Protein AF-A0A1F8MW83-F1 (afdb_monomer_lite)

pLDDT: mean 78.81, std 13.98, range [46.62, 96.38]

Structure (mmCIF, N/CA/C/O backbone):
data_AF-A0A1F8MW83-F1
#
_entry.id   AF-A0A1F8MW83-F1
#
loop_
_atom_site.group_PDB
_atom_site.id
_atom_site.type_symbol
_atom_site.label_atom_id
_atom_site.label_alt_id
_atom_site.label_comp_id
_atom_site.label_asym_id
_atom_site.label_entity_id
_atom_site.label_seq_id
_atom_site.pdbx_PDB_ins_code
_atom_site.Cartn_x
_atom_site.Cartn_y
_atom_site.Cartn_z
_atom_site.occupancy
_atom_site.B_iso_or_equiv
_atom_site.auth_seq_id
_atom_site.auth_comp_id
_atom_site.auth_asym_id
_atom_site.auth_atom_id
_atom_site.pdbx_PDB_model_num
ATOM 1 N N . MET A 1 1 ? -21.014 52.498 21.612 1.00 57.19 1 MET A N 1
ATOM 2 C CA . MET A 1 1 ? -20.080 51.494 22.183 1.00 57.19 1 MET A CA 1
ATOM 3 C C . MET A 1 1 ? -20.524 50.031 21.982 1.00 57.19 1 MET A C 1
ATOM 5 O O . MET A 1 1 ? -19.663 49.170 21.917 1.00 57.19 1 MET A O 1
ATOM 9 N N . SER A 1 2 ? -21.822 49.733 21.807 1.00 59.19 2 SER A N 1
ATOM 10 C CA . SER A 1 2 ? -22.359 48.353 21.725 1.00 59.19 2 SER A CA 1
ATOM 11 C C . SER A 1 2 ? -22.127 47.612 20.387 1.00 59.19 2 SER A C 1
ATOM 13 O O . SER A 1 2 ? -21.958 46.396 20.362 1.00 59.19 2 SER A O 1
ATOM 15 N N . GLN A 1 3 ? -22.020 48.322 19.256 1.00 63.34 3 GLN A N 1
ATOM 16 C CA . GLN A 1 3 ? -21.961 47.655 17.944 1.00 63.34 3 GLN A CA 1
ATOM 17 C C . GLN A 1 3 ? -20.649 46.902 17.660 1.00 63.34 3 GLN A C 1
ATOM 19 O O . GLN A 1 3 ? -20.658 45.931 16.902 1.00 63.34 3 GLN A O 1
ATOM 24 N N . ARG A 1 4 ? -19.535 47.273 18.314 1.00 60.41 4 ARG A N 1
ATOM 25 C CA . ARG A 1 4 ? -18.246 46.567 18.173 1.00 60.41 4 ARG A CA 1
ATOM 26 C C . ARG A 1 4 ? -18.289 45.140 18.726 1.00 60.41 4 ARG A C 1
ATOM 28 O O . ARG A 1 4 ? -17.685 44.256 18.134 1.00 60.41 4 ARG A O 1
ATOM 35 N N . PHE A 1 5 ? -19.043 44.903 19.799 1.00 59.53 5 PHE A N 1
ATOM 36 C CA . PHE A 1 5 ? -19.156 43.574 20.407 1.00 59.53 5 PHE A CA 1
ATOM 37 C C . PHE A 1 5 ? -19.984 42.604 19.560 1.00 59.53 5 PHE A C 1
ATOM 39 O O . PHE A 1 5 ? -19.680 41.415 19.527 1.00 59.53 5 PHE A O 1
ATOM 46 N N . SER A 1 6 ? -20.975 43.108 18.814 1.00 59.84 6 SER A N 1
ATOM 47 C CA . SER A 1 6 ? -21.747 42.273 17.884 1.00 59.84 6 SER A CA 1
ATOM 48 C C . SER A 1 6 ? -20.881 41.757 16.732 1.00 59.84 6 SER A C 1
ATOM 50 O O . SER A 1 6 ? -20.935 40.576 16.409 1.00 59.84 6 SER A O 1
ATOM 52 N N . LYS A 1 7 ? -20.000 42.613 16.191 1.00 60.94 7 LYS A N 1
ATOM 53 C CA . LYS A 1 7 ? -19.127 42.282 15.058 1.00 60.94 7 LYS A CA 1
ATOM 54 C C . LYS A 1 7 ? -18.097 41.201 15.406 1.00 60.94 7 LYS A C 1
ATOM 56 O O . LYS A 1 7 ? -17.872 40.304 14.606 1.00 60.94 7 LYS A O 1
ATOM 61 N N . LEU A 1 8 ? -17.546 41.237 16.625 1.00 60.91 8 LEU A N 1
ATOM 62 C CA . LEU A 1 8 ? -16.595 40.232 17.126 1.00 60.91 8 LEU A CA 1
ATOM 63 C C . LEU A 1 8 ? -17.231 38.842 17.311 1.00 60.91 8 LEU A C 1
ATOM 65 O O . LEU A 1 8 ? -16.561 37.818 17.161 1.00 60.91 8 LEU A O 1
ATOM 69 N N . LYS A 1 9 ? -18.534 38.783 17.614 1.00 60.66 9 LYS A N 1
ATOM 70 C CA . LYS A 1 9 ? -19.250 37.510 17.757 1.00 60.66 9 LYS A CA 1
ATOM 71 C C . LYS A 1 9 ? -19.579 36.870 16.405 1.00 60.66 9 LYS A C 1
ATOM 73 O O . LYS A 1 9 ? -19.542 35.649 16.273 1.00 60.66 9 LYS A O 1
ATOM 78 N N . THR A 1 10 ? -19.847 37.684 15.388 1.00 60.28 10 THR A N 1
ATOM 79 C CA . THR A 1 10 ? -20.070 37.198 14.021 1.00 60.28 10 THR A CA 1
ATOM 80 C C . THR A 1 10 ? -18.775 36.685 13.381 1.00 60.28 10 THR A C 1
ATOM 82 O O . THR A 1 10 ? -18.808 35.656 12.712 1.00 60.28 10 THR A O 1
ATOM 85 N N . ASP A 1 11 ? -17.637 37.333 13.658 1.00 56.84 11 ASP A N 1
ATOM 86 C CA . ASP A 1 11 ? -16.312 36.920 13.157 1.00 56.84 11 ASP A CA 1
ATOM 87 C C . ASP A 1 11 ? -15.845 35.590 13.770 1.00 56.84 11 ASP A C 1
ATOM 89 O O . ASP A 1 11 ? -15.434 34.677 13.060 1.00 56.84 11 ASP A O 1
ATOM 93 N N . SER A 1 12 ? -16.012 35.416 15.085 1.00 57.03 12 SER A N 1
ATOM 94 C CA . SER A 1 12 ? -15.667 34.161 15.782 1.00 57.03 12 SER A CA 1
ATOM 95 C C . SER A 1 12 ? -16.545 32.970 15.372 1.00 57.03 12 SER A C 1
ATOM 97 O O . SER A 1 12 ? -16.096 31.827 15.411 1.00 57.03 12 SER A O 1
ATOM 99 N N . THR A 1 13 ? -17.781 33.216 14.926 1.00 55.53 13 THR A N 1
ATOM 100 C CA . THR A 1 13 ? -18.673 32.157 14.415 1.00 55.53 13 THR A CA 1
ATOM 101 C C . THR A 1 13 ? -18.313 31.757 12.976 1.00 55.53 13 THR A C 1
ATOM 103 O O . THR A 1 13 ? -18.418 30.586 12.619 1.00 55.53 13 THR A O 1
ATOM 106 N N . GLN A 1 14 ? -17.831 32.703 12.161 1.00 55.12 14 GLN A N 1
ATOM 107 C CA . GLN A 1 14 ? -17.293 32.436 10.819 1.00 55.12 14 GLN A CA 1
ATOM 108 C C . GLN A 1 14 ? -15.924 31.735 10.881 1.00 55.12 14 GLN A C 1
ATOM 110 O O . GLN A 1 14 ? -15.691 30.786 10.133 1.00 55.12 14 GLN A O 1
ATOM 115 N N . GLN A 1 15 ? -15.064 32.113 11.833 1.00 54.00 15 GLN A N 1
ATOM 116 C CA . GLN A 1 15 ? -13.773 31.461 12.076 1.00 54.00 15 GLN A CA 1
ATOM 117 C C . GLN A 1 15 ? -13.950 29.997 12.528 1.00 54.00 15 GLN A C 1
ATOM 119 O O . GLN A 1 15 ? -13.319 29.102 11.971 1.00 54.00 15 GLN A O 1
ATOM 124 N N . ASN A 1 16 ? -14.911 29.721 13.418 1.00 52.62 16 ASN A N 1
ATOM 125 C CA . ASN A 1 16 ? -15.260 28.358 13.848 1.00 52.62 16 ASN A CA 1
ATOM 126 C C . ASN A 1 16 ? -15.924 27.526 12.722 1.00 52.62 16 ASN A C 1
ATOM 128 O O . ASN A 1 16 ? -15.796 26.307 12.669 1.00 52.62 16 ASN A O 1
ATOM 132 N N . GLY A 1 17 ? -16.592 28.169 11.758 1.00 48.00 17 GLY A N 1
ATOM 133 C CA . GLY A 1 17 ? -17.125 27.500 10.563 1.00 48.00 17 GLY A CA 1
ATOM 134 C C . GLY A 1 17 ? -16.035 26.989 9.609 1.00 48.00 17 GLY A C 1
ATOM 135 O O . GLY A 1 17 ? -16.177 25.903 9.042 1.00 48.00 17 GLY A O 1
ATOM 136 N N . GLY A 1 18 ? -14.931 27.734 9.475 1.00 48.56 18 GLY A N 1
ATOM 137 C CA . GLY A 1 18 ? -13.743 27.328 8.712 1.00 48.56 18 GLY A CA 1
ATOM 138 C C . GLY A 1 18 ? -12.883 26.298 9.451 1.00 48.56 18 GLY A C 1
ATOM 139 O O . GLY A 1 18 ? -12.480 25.291 8.867 1.00 48.56 18 GLY A O 1
ATOM 140 N N . GLU A 1 19 ? -12.691 26.484 10.758 1.00 51.06 19 GLU A N 1
ATOM 141 C CA . GLU A 1 19 ? -12.022 25.517 11.640 1.00 51.06 19 GLU A CA 1
ATOM 142 C C . GLU A 1 19 ? -12.820 24.218 11.770 1.00 51.06 19 GLU A C 1
ATOM 144 O O . GLU A 1 19 ? -12.239 23.144 11.866 1.00 51.06 19 GLU A O 1
ATOM 149 N N . GLY A 1 20 ? -14.146 24.287 11.677 1.00 49.34 20 GLY A N 1
ATOM 150 C CA . GLY A 1 20 ? -15.030 23.133 11.670 1.00 49.34 20 GLY A CA 1
ATOM 151 C C . GLY A 1 20 ? -14.957 22.320 10.382 1.00 49.34 20 GLY A C 1
ATOM 152 O O . GLY A 1 20 ? -15.249 21.133 10.435 1.00 49.34 20 GLY A O 1
ATOM 153 N N . LEU A 1 21 ? -14.585 22.897 9.232 1.00 52.03 21 LEU A N 1
ATOM 154 C CA . LEU A 1 21 ? -14.314 22.123 8.013 1.00 52.03 21 LEU A CA 1
ATOM 155 C C . LEU A 1 21 ? -12.937 21.464 8.101 1.00 52.03 21 LEU A C 1
ATOM 157 O O . LEU A 1 21 ? -12.824 20.280 7.806 1.00 52.03 21 LEU A O 1
ATOM 161 N N . LEU A 1 22 ? -11.929 22.195 8.586 1.00 52.72 22 LEU A N 1
ATOM 162 C CA . LEU A 1 22 ? -10.586 21.667 8.822 1.00 52.72 22 LEU A CA 1
ATOM 163 C C . LEU A 1 22 ? -10.575 20.580 9.908 1.00 52.72 22 LEU A C 1
ATOM 165 O O . LEU A 1 22 ? -9.916 19.572 9.725 1.00 52.72 22 LEU A O 1
ATOM 169 N N . ALA A 1 23 ? -11.382 20.698 10.962 1.00 53.03 23 ALA A N 1
ATOM 170 C CA . ALA A 1 23 ? -11.558 19.667 11.988 1.00 53.03 23 ALA A CA 1
ATOM 171 C C . ALA A 1 23 ? -12.299 18.412 11.484 1.00 53.03 23 ALA A C 1
ATOM 173 O O . ALA A 1 23 ? -12.252 17.370 12.136 1.00 53.03 23 ALA A O 1
ATOM 174 N N . ARG A 1 24 ? -12.992 18.493 10.336 1.00 54.53 24 ARG A N 1
ATOM 175 C CA . ARG A 1 24 ? -13.582 17.326 9.645 1.00 54.53 24 ARG A CA 1
ATOM 176 C C . ARG A 1 24 ? -12.580 16.628 8.738 1.00 54.53 24 ARG A C 1
ATOM 178 O O . ARG A 1 24 ? -12.773 15.454 8.428 1.00 54.53 24 ARG A O 1
ATOM 185 N N . ILE A 1 25 ? -11.549 17.344 8.290 1.00 56.56 25 ILE A N 1
ATOM 186 C CA . ILE A 1 25 ? -10.390 16.721 7.665 1.00 56.56 25 ILE A CA 1
ATOM 187 C C . ILE A 1 25 ? -9.598 16.126 8.820 1.00 56.56 25 ILE A C 1
ATOM 189 O O . ILE A 1 25 ? -9.050 16.851 9.643 1.00 56.56 25 ILE A O 1
ATOM 193 N N . ASP A 1 26 ? -9.590 14.803 8.924 1.00 76.12 26 ASP A N 1
ATOM 194 C CA . ASP A 1 26 ? -8.804 14.127 9.946 1.00 76.12 26 ASP A CA 1
ATOM 195 C C . ASP A 1 26 ? -7.338 14.552 9.752 1.00 76.12 26 ASP A C 1
ATOM 197 O O . ASP A 1 26 ? -6.707 14.194 8.753 1.00 76.12 26 ASP A O 1
ATOM 201 N N . MET A 1 27 ? -6.828 15.419 10.633 1.00 76.25 27 MET A N 1
ATOM 202 C CA . MET A 1 27 ? -5.529 16.089 10.463 1.00 76.25 27 MET A CA 1
ATOM 203 C C . MET A 1 27 ? -4.405 15.063 10.307 1.00 76.25 27 MET A C 1
ATOM 205 O O . MET A 1 27 ? -3.463 15.271 9.544 1.00 76.25 27 MET A O 1
ATOM 209 N N . THR A 1 28 ? -4.562 13.907 10.952 1.00 79.75 28 THR A N 1
ATOM 210 C CA . THR A 1 28 ? -3.678 12.751 10.814 1.00 79.75 28 THR A CA 1
ATOM 211 C C . THR A 1 28 ? -3.716 12.156 9.404 1.00 79.75 28 THR A C 1
ATOM 213 O O . THR A 1 28 ? -2.670 11.847 8.837 1.00 79.75 28 THR A O 1
ATOM 216 N N . ALA A 1 29 ? -4.898 12.030 8.794 1.00 83.19 29 ALA A N 1
ATOM 217 C CA . ALA A 1 29 ? -5.027 11.533 7.425 1.00 83.19 29 ALA A CA 1
ATOM 218 C C . ALA A 1 29 ? -4.476 12.543 6.407 1.00 83.19 29 ALA A C 1
ATOM 220 O O . ALA A 1 29 ? -3.760 12.159 5.481 1.00 83.19 29 ALA A O 1
ATOM 221 N N . ALA A 1 30 ? -4.743 13.837 6.605 1.00 84.62 30 ALA A N 1
ATOM 222 C CA . ALA A 1 30 ? -4.186 14.897 5.768 1.00 84.62 30 ALA A CA 1
ATOM 223 C C . ALA A 1 30 ? -2.650 14.908 5.821 1.00 84.62 30 ALA A C 1
ATOM 225 O O . ALA A 1 30 ? -2.002 14.984 4.777 1.00 84.62 30 ALA A O 1
ATOM 226 N N . PHE A 1 31 ? -2.067 14.739 7.012 1.00 87.44 31 PHE A N 1
ATOM 227 C CA . PHE A 1 31 ? -0.617 14.673 7.202 1.00 87.44 31 PHE A CA 1
ATOM 228 C C . PHE A 1 31 ? 0.050 13.522 6.433 1.00 87.44 31 PHE A C 1
ATOM 230 O O . PHE A 1 31 ? 1.211 13.642 6.061 1.00 87.44 31 PHE A O 1
ATOM 237 N N . ILE A 1 32 ? -0.666 12.429 6.152 1.00 88.94 32 ILE A N 1
ATOM 238 C CA . ILE A 1 32 ? -0.143 11.292 5.377 1.00 88.94 32 ILE A CA 1
ATOM 239 C C . ILE A 1 32 ? -0.373 11.487 3.873 1.00 88.94 32 ILE A C 1
ATOM 241 O O . ILE A 1 32 ? 0.520 11.226 3.068 1.00 88.94 32 ILE A O 1
ATOM 245 N N . VAL A 1 33 ? -1.560 11.954 3.477 1.00 88.69 33 VAL A N 1
ATOM 246 C CA . VAL A 1 33 ? -1.948 12.064 2.060 1.00 88.69 33 VAL A CA 1
ATOM 247 C C . VAL A 1 33 ? -1.238 13.224 1.359 1.00 88.69 33 VAL A C 1
ATOM 249 O O . VAL A 1 33 ? -0.830 13.083 0.208 1.00 88.69 33 VAL A O 1
ATOM 252 N N . ILE A 1 34 ? -1.050 14.359 2.037 1.00 90.75 34 ILE A N 1
ATOM 253 C CA . ILE A 1 34 ? -0.381 15.534 1.462 1.00 90.75 34 ILE A CA 1
ATOM 254 C C . ILE A 1 34 ? 1.050 15.209 0.990 1.00 90.75 34 ILE A C 1
ATOM 256 O O . ILE A 1 34 ? 1.328 15.418 -0.193 1.00 90.75 34 ILE A O 1
ATOM 260 N N . PRO A 1 35 ? 1.961 14.674 1.828 1.00 90.12 35 PRO A N 1
ATOM 261 C CA . PRO A 1 35 ? 3.312 14.338 1.379 1.00 90.12 35 PRO A CA 1
ATOM 262 C C . PRO A 1 35 ? 3.327 13.230 0.320 1.00 90.12 35 PRO A C 1
ATOM 264 O O . PRO A 1 35 ? 4.129 13.314 -0.609 1.00 90.12 35 PRO A O 1
ATOM 267 N N . PHE A 1 36 ? 2.413 12.252 0.389 1.00 91.44 36 PHE A N 1
ATOM 268 C CA . PHE A 1 36 ? 2.256 11.231 -0.654 1.00 91.44 36 PHE A CA 1
ATOM 269 C C . PHE A 1 36 ? 1.953 11.857 -2.027 1.00 91.44 36 PHE A C 1
ATOM 271 O O . PHE A 1 36 ? 2.581 11.515 -3.031 1.00 91.44 36 PHE A O 1
ATOM 278 N N . LEU A 1 37 ? 1.023 12.817 -2.081 1.00 91.06 37 LEU A N 1
ATOM 279 C CA . LEU A 1 37 ? 0.666 13.505 -3.323 1.00 91.06 37 LEU A CA 1
ATOM 280 C C . LEU A 1 37 ? 1.777 14.437 -3.809 1.00 91.06 37 LEU A C 1
ATOM 282 O O . LEU A 1 37 ? 2.071 14.449 -5.002 1.00 91.06 37 LEU A O 1
ATOM 286 N N . ILE A 1 38 ? 2.423 15.184 -2.910 1.00 91.88 38 ILE A N 1
ATOM 287 C CA . ILE A 1 38 ? 3.552 16.059 -3.265 1.00 91.88 38 ILE A CA 1
ATOM 288 C C . ILE A 1 38 ? 4.682 15.237 -3.888 1.00 91.88 38 ILE A C 1
ATOM 290 O O . ILE A 1 38 ? 5.242 15.640 -4.907 1.00 91.88 38 ILE A O 1
ATOM 294 N N . GLN A 1 39 ? 4.991 14.074 -3.314 1.00 89.25 39 GLN A N 1
ATOM 295 C CA . GLN A 1 39 ? 6.020 13.184 -3.836 1.00 89.25 39 GLN A CA 1
ATOM 296 C C . GLN A 1 39 ? 5.670 12.669 -5.237 1.00 89.25 39 GLN A C 1
ATOM 298 O O . GLN A 1 39 ? 6.528 12.655 -6.118 1.00 89.25 39 GLN A O 1
ATOM 303 N N . TRP A 1 40 ? 4.409 12.308 -5.473 1.00 87.44 40 TRP A N 1
ATOM 304 C CA . TRP A 1 40 ? 3.923 11.948 -6.807 1.00 87.44 40 TRP A CA 1
ATOM 305 C C . TRP A 1 40 ? 4.050 13.096 -7.810 1.00 87.44 40 TRP A C 1
ATOM 307 O O . TRP A 1 40 ? 4.598 12.911 -8.895 1.00 87.44 40 TRP A O 1
ATOM 317 N N . ILE A 1 41 ? 3.587 14.286 -7.432 1.00 88.50 41 ILE A N 1
ATOM 318 C CA . ILE A 1 41 ? 3.627 15.487 -8.272 1.00 88.50 41 ILE A CA 1
ATOM 319 C C . ILE A 1 41 ? 5.074 15.847 -8.627 1.00 88.50 41 ILE A C 1
ATOM 321 O O . ILE A 1 41 ? 5.360 16.161 -9.780 1.00 88.50 41 ILE A O 1
ATOM 325 N N . PHE A 1 42 ? 6.001 15.737 -7.674 1.00 86.75 42 PHE A N 1
ATOM 326 C CA . PHE A 1 42 ? 7.422 15.980 -7.912 1.00 86.75 42 PHE A CA 1
ATOM 327 C C . PHE A 1 42 ? 7.983 15.088 -9.030 1.00 86.75 42 PHE A C 1
ATOM 329 O O . PHE A 1 42 ? 8.705 15.572 -9.901 1.00 86.75 42 PHE A O 1
ATOM 336 N N . PHE A 1 43 ? 7.608 13.805 -9.054 1.00 85.19 43 PHE A N 1
ATOM 337 C CA . PHE A 1 43 ? 8.068 12.867 -10.079 1.00 85.19 43 PHE A CA 1
ATOM 338 C C . PHE A 1 43 ? 7.432 13.090 -11.456 1.00 85.19 43 PHE A C 1
ATOM 340 O O . PHE A 1 43 ? 8.090 12.827 -12.459 1.00 85.19 43 PHE A O 1
ATOM 347 N N . VAL A 1 44 ? 6.217 13.639 -11.538 1.00 85.62 44 VAL A N 1
ATOM 348 C CA . VAL A 1 44 ? 5.567 13.964 -12.825 1.00 85.62 44 VAL A CA 1
ATOM 349 C C . VAL A 1 44 ? 6.349 15.022 -13.615 1.00 85.62 44 VAL A C 1
ATOM 351 O O . VAL A 1 44 ? 6.377 14.977 -14.842 1.00 85.62 44 VAL A O 1
ATOM 354 N N . PHE A 1 45 ? 7.023 15.953 -12.934 1.00 85.38 45 PHE A N 1
ATOM 355 C CA . PHE A 1 45 ? 7.789 17.023 -13.585 1.00 85.38 45 PHE A CA 1
ATOM 356 C C . PHE A 1 45 ? 9.222 16.627 -13.974 1.00 85.38 45 PHE A C 1
ATOM 358 O O . PHE A 1 45 ? 9.936 17.421 -14.591 1.00 85.38 45 PHE A O 1
ATOM 365 N N . ILE A 1 46 ? 9.672 15.416 -13.631 1.00 85.19 46 ILE A N 1
ATOM 366 C CA . ILE A 1 46 ? 11.027 14.957 -13.941 1.00 85.19 46 ILE A CA 1
ATOM 367 C C . ILE A 1 46 ? 11.066 14.364 -15.356 1.00 85.19 46 ILE A C 1
ATOM 369 O O . ILE A 1 46 ? 10.508 13.308 -15.620 1.00 85.19 46 ILE A O 1
ATOM 373 N N . GLY A 1 47 ? 11.806 15.006 -16.266 1.00 83.75 47 GLY A N 1
ATOM 374 C CA . GLY A 1 47 ? 11.980 14.562 -17.659 1.00 83.75 47 GLY A CA 1
ATOM 375 C C . GLY A 1 47 ? 12.953 13.391 -17.877 1.00 83.75 47 GLY A C 1
ATOM 376 O O . GLY A 1 47 ? 13.504 13.260 -18.967 1.00 83.75 47 GLY A O 1
ATOM 377 N N . ARG A 1 48 ? 13.235 12.574 -16.854 1.00 83.56 48 ARG A N 1
ATOM 378 C CA . ARG A 1 48 ? 14.125 11.397 -16.951 1.00 83.56 48 ARG A CA 1
ATOM 379 C C . ARG A 1 48 ? 13.316 10.106 -16.834 1.00 83.56 48 ARG A C 1
ATOM 381 O O . ARG A 1 48 ? 12.218 10.111 -16.294 1.00 83.56 48 ARG A O 1
ATOM 388 N N . VAL A 1 49 ? 13.888 8.988 -17.285 1.00 84.44 49 VAL A N 1
ATOM 389 C CA . VAL A 1 49 ? 13.291 7.657 -17.092 1.00 84.44 49 VAL A CA 1
ATOM 390 C C . VAL A 1 49 ? 13.229 7.339 -15.596 1.00 84.44 49 VAL A C 1
ATOM 392 O O . VAL A 1 49 ? 14.256 7.310 -14.918 1.00 84.44 49 VAL A O 1
ATOM 395 N N . LEU A 1 50 ? 12.018 7.108 -15.088 1.00 85.62 50 LEU A N 1
ATOM 396 C CA . LEU A 1 50 ? 11.760 6.741 -13.699 1.00 85.62 50 LEU A CA 1
ATOM 397 C C . LEU A 1 50 ? 11.524 5.238 -13.596 1.00 85.62 50 LEU A C 1
ATOM 399 O O . LEU A 1 50 ? 10.739 4.656 -14.340 1.00 85.62 50 LEU A O 1
ATOM 403 N N . PHE A 1 51 ? 12.182 4.624 -12.622 1.00 83.38 51 PHE A N 1
ATOM 404 C CA . PHE A 1 51 ? 11.974 3.225 -12.267 1.00 83.38 51 PHE A CA 1
ATOM 405 C C . PHE A 1 51 ? 11.122 3.097 -11.004 1.00 83.38 51 PHE A C 1
ATOM 407 O O . PHE A 1 51 ? 11.088 4.012 -10.178 1.00 83.38 51 PHE A O 1
ATOM 414 N N . ILE A 1 52 ? 10.516 1.924 -10.807 1.00 85.88 52 ILE A N 1
ATOM 415 C CA . ILE A 1 52 ? 9.574 1.644 -9.712 1.00 85.88 52 ILE A CA 1
ATOM 416 C C . ILE A 1 52 ? 10.136 1.932 -8.306 1.00 85.88 52 ILE A C 1
ATOM 418 O O . ILE A 1 52 ? 9.394 2.335 -7.415 1.00 85.88 52 ILE A O 1
ATOM 422 N N . TYR A 1 53 ? 11.452 1.817 -8.099 1.00 87.38 53 TYR A N 1
ATOM 423 C CA . TYR A 1 53 ? 12.096 2.050 -6.798 1.00 87.38 53 TYR A CA 1
ATOM 424 C C . TYR A 1 53 ? 12.009 3.509 -6.318 1.00 87.38 53 TYR A C 1
ATOM 426 O O . TYR A 1 53 ? 12.083 3.758 -5.118 1.00 87.38 53 TYR A O 1
ATOM 434 N N . HIS A 1 54 ? 11.781 4.477 -7.213 1.00 86.69 54 HIS A N 1
ATOM 435 C CA . HIS A 1 54 ? 11.551 5.876 -6.821 1.00 86.69 54 HIS A CA 1
ATOM 436 C C . HIS A 1 54 ? 10.265 6.041 -6.000 1.00 86.69 54 HIS A C 1
ATOM 438 O O . HIS A 1 54 ? 10.146 6.973 -5.207 1.00 86.69 54 HIS A O 1
ATOM 444 N N . PHE A 1 55 ? 9.323 5.105 -6.143 1.00 87.12 55 PHE A N 1
ATOM 445 C CA . PHE A 1 55 ? 8.070 5.078 -5.396 1.00 87.12 55 PHE A CA 1
ATOM 446 C C . PHE A 1 55 ? 8.194 4.348 -4.050 1.00 87.12 55 PHE A C 1
ATOM 448 O O . PHE A 1 55 ? 7.202 4.243 -3.335 1.00 87.12 55 PHE A O 1
ATOM 455 N N . PHE A 1 56 ? 9.384 3.877 -3.657 1.00 89.06 56 PHE A N 1
ATOM 456 C CA . PHE A 1 56 ? 9.578 3.190 -2.376 1.00 89.06 56 PHE A CA 1
ATOM 457 C C . PHE A 1 56 ? 9.127 4.018 -1.156 1.00 89.06 56 PHE A C 1
ATOM 459 O O . PHE A 1 56 ? 8.428 3.470 -0.304 1.00 89.06 56 PHE A O 1
ATOM 466 N N . PRO A 1 57 ? 9.399 5.336 -1.064 1.00 89.25 57 PRO A N 1
ATOM 467 C CA . PRO A 1 57 ? 8.935 6.118 0.081 1.00 89.25 57 PRO A CA 1
ATOM 468 C C . PRO A 1 57 ? 7.403 6.254 0.133 1.00 89.25 57 PRO A C 1
ATOM 470 O O . PRO A 1 57 ? 6.828 6.261 1.219 1.00 89.25 57 PRO A O 1
ATOM 473 N N . ASN A 1 58 ? 6.722 6.254 -1.022 1.00 90.62 58 ASN A N 1
ATOM 474 C CA . ASN A 1 58 ? 5.255 6.266 -1.091 1.00 90.62 58 ASN A CA 1
ATOM 475 C C . ASN A 1 58 ? 4.630 5.019 -0.440 1.00 90.62 58 ASN A C 1
ATOM 477 O O . ASN A 1 58 ? 3.503 5.080 0.060 1.00 90.62 58 ASN A O 1
ATOM 481 N N . VAL A 1 59 ? 5.357 3.896 -0.396 1.00 91.44 59 VAL A N 1
ATOM 482 C CA . VAL A 1 59 ? 4.905 2.670 0.280 1.00 91.44 59 VAL A CA 1
ATOM 483 C C . VAL A 1 59 ? 4.752 2.905 1.783 1.00 91.44 59 VAL A C 1
ATOM 485 O O . VAL A 1 59 ? 3.752 2.479 2.356 1.00 91.44 59 VAL A O 1
ATOM 488 N N . LEU A 1 60 ? 5.670 3.644 2.417 1.00 91.94 60 LEU A N 1
ATOM 489 C CA . LEU A 1 60 ? 5.592 3.957 3.851 1.00 91.94 60 LEU A CA 1
ATOM 490 C C . LEU A 1 60 ? 4.319 4.746 4.179 1.00 91.94 60 LEU A C 1
ATOM 492 O O . LEU A 1 60 ? 3.574 4.377 5.086 1.00 91.94 60 LEU A O 1
ATOM 496 N N . PHE A 1 61 ? 4.019 5.780 3.389 1.00 91.44 61 PHE A N 1
ATOM 497 C CA . PHE A 1 61 ? 2.786 6.557 3.537 1.00 91.44 61 PHE A CA 1
ATOM 498 C C . PHE A 1 61 ? 1.532 5.715 3.277 1.00 91.44 61 PHE A C 1
ATOM 500 O O . PHE A 1 61 ? 0.533 5.865 3.978 1.00 91.44 61 PHE A O 1
ATOM 507 N N . THR A 1 62 ? 1.589 4.778 2.330 1.00 91.00 62 THR A N 1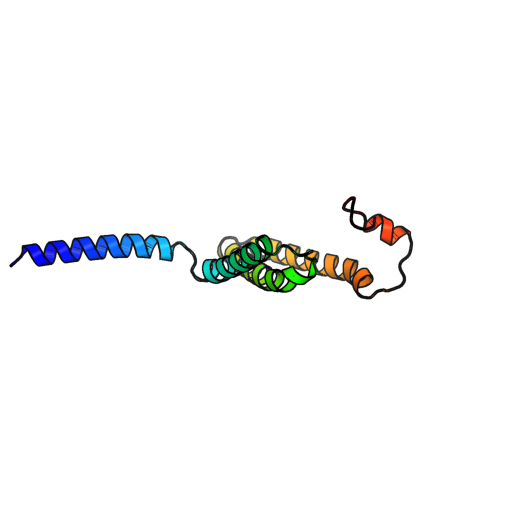
ATOM 508 C CA . THR A 1 62 ? 0.473 3.860 2.054 1.00 91.00 62 THR A CA 1
ATOM 509 C C . THR A 1 62 ? 0.216 2.914 3.228 1.00 91.00 62 THR A C 1
ATOM 511 O O . THR A 1 62 ? -0.937 2.693 3.592 1.00 91.00 62 THR A O 1
ATOM 514 N N . ILE A 1 63 ? 1.271 2.396 3.867 1.00 92.75 63 ILE A N 1
ATOM 515 C CA . ILE A 1 63 ? 1.148 1.561 5.071 1.00 92.75 63 ILE A CA 1
ATOM 516 C C . ILE A 1 63 ? 0.509 2.371 6.205 1.00 92.75 63 ILE A C 1
ATOM 518 O O . ILE A 1 63 ? -0.442 1.896 6.823 1.00 92.75 63 ILE A O 1
ATOM 522 N N . LEU A 1 64 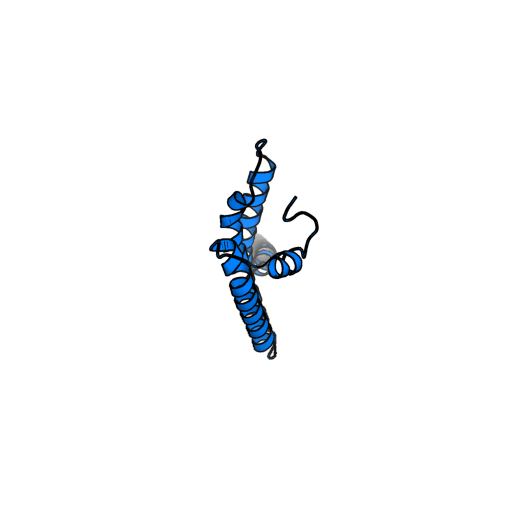? 0.957 3.610 6.438 1.00 91.56 64 LEU A N 1
ATOM 523 C CA . LEU A 1 64 ? 0.352 4.492 7.444 1.00 91.56 64 LEU A CA 1
ATOM 524 C C . LEU A 1 64 ? -1.136 4.748 7.153 1.00 91.56 64 LEU A C 1
ATOM 526 O O . LEU A 1 64 ? -1.977 4.589 8.040 1.00 91.56 64 LEU A O 1
ATOM 530 N N . ALA A 1 65 ? -1.488 5.048 5.902 1.00 90.50 65 ALA A N 1
ATOM 531 C CA . ALA A 1 65 ? -2.880 5.221 5.493 1.00 90.50 65 ALA A CA 1
ATOM 532 C C . ALA A 1 65 ? -3.714 3.943 5.712 1.00 90.50 65 ALA A C 1
ATOM 534 O O . ALA A 1 65 ? -4.841 4.014 6.204 1.00 90.50 65 ALA A O 1
ATOM 535 N N . ALA A 1 66 ? -3.151 2.766 5.421 1.00 91.12 66 ALA A N 1
ATOM 536 C CA . ALA A 1 66 ? -3.807 1.484 5.665 1.00 91.12 66 ALA A CA 1
ATOM 537 C C . ALA A 1 66 ? -4.039 1.225 7.164 1.00 91.12 66 ALA A C 1
ATOM 539 O O . ALA A 1 66 ? -5.084 0.688 7.534 1.00 91.12 66 ALA A O 1
ATOM 540 N N . THR A 1 67 ? -3.113 1.640 8.039 1.00 90.88 67 THR A N 1
ATOM 541 C CA . THR A 1 67 ? -3.301 1.509 9.495 1.00 90.88 67 THR A CA 1
ATOM 542 C C . THR A 1 67 ? -4.420 2.405 10.021 1.00 90.88 67 THR A C 1
ATOM 544 O O . THR A 1 67 ? -5.241 1.930 10.804 1.00 90.88 67 THR A O 1
ATOM 547 N N . LEU A 1 68 ? -4.536 3.647 9.533 1.00 89.69 68 LEU A N 1
ATOM 548 C CA . LEU A 1 68 ? -5.668 4.520 9.868 1.00 89.69 68 LEU A CA 1
ATOM 549 C C . LEU A 1 68 ? -6.994 3.941 9.374 1.00 89.69 68 LEU A C 1
ATOM 551 O O . LEU A 1 68 ? -7.997 3.966 10.087 1.00 89.69 68 LEU A O 1
ATOM 555 N N . TRP A 1 69 ? -6.998 3.382 8.162 1.00 88.56 69 TRP A N 1
ATOM 556 C CA . TRP A 1 69 ? -8.173 2.708 7.622 1.00 88.56 69 TRP A CA 1
ATOM 557 C C . TRP A 1 69 ? -8.586 1.508 8.486 1.00 88.56 69 TRP A C 1
ATOM 559 O O . TRP A 1 69 ? -9.769 1.344 8.794 1.00 88.56 69 TRP A O 1
ATOM 569 N N . ALA A 1 70 ? -7.619 0.708 8.943 1.00 88.06 70 ALA A N 1
ATOM 570 C CA . ALA A 1 70 ? -7.866 -0.400 9.858 1.00 88.06 70 ALA A CA 1
ATOM 571 C C . ALA A 1 70 ? -8.399 0.083 11.217 1.00 88.06 70 ALA A C 1
ATOM 573 O O . ALA A 1 70 ? -9.370 -0.475 11.729 1.00 88.06 70 ALA A O 1
ATOM 574 N N . GLU A 1 71 ? -7.825 1.143 11.790 1.00 87.88 71 GLU A N 1
ATOM 575 C CA . GLU A 1 71 ? -8.302 1.732 13.045 1.00 87.88 71 GLU A CA 1
ATOM 576 C C . GLU A 1 71 ? -9.749 2.229 12.919 1.00 87.88 71 GLU A C 1
ATOM 578 O O . GLU A 1 71 ? -10.598 1.929 13.767 1.00 87.88 71 GLU A O 1
ATOM 583 N N . TRP A 1 72 ? -10.059 2.935 11.831 1.00 86.94 72 TRP A N 1
ATOM 584 C CA . TRP A 1 72 ? -11.410 3.399 11.533 1.00 86.94 72 TRP A CA 1
ATOM 585 C C . TRP A 1 72 ? -12.394 2.232 11.399 1.00 86.94 72 TRP A C 1
ATOM 587 O O . TRP A 1 72 ? -13.478 2.256 11.993 1.00 86.94 72 TRP A O 1
ATOM 597 N N . LEU A 1 73 ? -12.009 1.178 10.674 1.00 88.38 73 LEU A N 1
ATOM 598 C CA . LEU A 1 73 ? -12.841 -0.005 10.472 1.00 88.38 73 LEU A CA 1
ATOM 599 C C . LEU A 1 73 ? -13.102 -0.748 11.790 1.00 88.38 73 LEU A C 1
ATOM 601 O O . LEU A 1 73 ? -14.228 -1.186 12.043 1.00 88.38 73 LEU A O 1
ATOM 605 N N . TRP A 1 74 ? -12.082 -0.845 12.644 1.00 85.31 74 TRP A N 1
ATOM 606 C CA . TRP A 1 74 ? -12.163 -1.473 13.961 1.00 85.31 74 TRP A CA 1
ATOM 607 C C . TRP A 1 74 ? -13.096 -0.715 14.910 1.00 85.31 74 TRP A C 1
ATOM 609 O O . TRP A 1 74 ? -13.886 -1.337 15.621 1.00 85.31 74 TRP A O 1
ATOM 619 N N . LYS A 1 75 ? -13.028 0.623 14.918 1.00 85.62 75 LYS A N 1
ATOM 620 C CA . LYS A 1 75 ? -13.892 1.470 15.759 1.00 85.62 75 LYS A CA 1
ATOM 621 C C . LYS A 1 75 ? -15.339 1.481 15.274 1.00 85.62 75 LYS A C 1
ATOM 623 O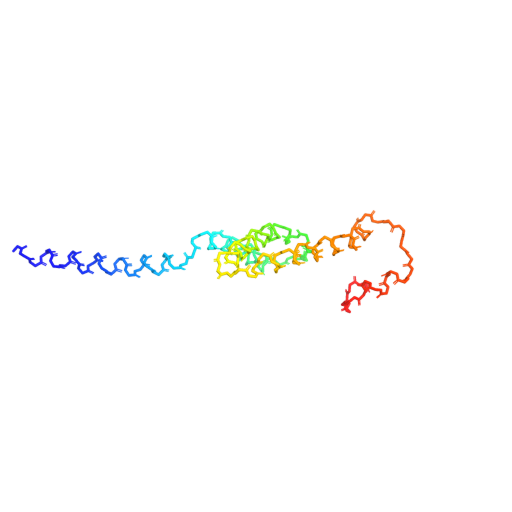 O . LYS A 1 75 ? -16.257 1.486 16.091 1.00 85.62 75 LYS A O 1
ATOM 628 N N . LYS A 1 76 ? -15.552 1.490 13.956 1.00 85.38 76 LYS A N 1
ATOM 629 C CA . LYS A 1 76 ? -16.886 1.651 13.367 1.00 85.38 76 LYS A CA 1
ATOM 630 C C . LYS A 1 76 ? -17.695 0.357 13.348 1.00 85.38 76 LYS A C 1
ATOM 632 O O . LYS A 1 76 ? -18.917 0.414 13.480 1.00 85.38 76 LYS A O 1
ATOM 637 N N . TYR A 1 77 ? -17.050 -0.801 13.197 1.00 86.31 77 TYR A N 1
ATOM 638 C CA . TYR A 1 77 ? -17.779 -2.052 13.031 1.00 86.31 77 TYR A CA 1
ATOM 639 C C . TYR A 1 77 ? -17.203 -3.239 13.813 1.00 86.31 77 TYR A C 1
ATOM 641 O O . TYR A 1 77 ? -16.013 -3.537 13.760 1.00 86.31 77 TYR A O 1
ATOM 649 N N . LYS A 1 78 ? -18.090 -4.030 14.436 1.00 81.38 78 LYS A N 1
ATOM 650 C CA . LYS A 1 78 ? -17.719 -5.228 15.218 1.00 81.38 78 LYS A CA 1
ATOM 651 C C . LYS A 1 78 ? -17.051 -6.332 14.380 1.00 81.38 78 LYS A C 1
ATOM 653 O O . LYS A 1 78 ? -16.160 -7.012 14.879 1.00 81.38 78 LYS A O 1
ATOM 658 N N . TRP A 1 79 ? -17.431 -6.478 13.106 1.00 87.38 79 TRP A N 1
ATOM 659 C CA . TRP A 1 79 ? -16.790 -7.394 12.144 1.00 87.38 79 TRP A CA 1
ATOM 660 C C . TRP A 1 79 ? -15.454 -6.881 11.576 1.00 87.38 79 TRP A C 1
ATOM 662 O O . TRP A 1 79 ? -14.761 -7.627 10.889 1.00 87.38 79 TRP A O 1
ATOM 672 N N . GLY A 1 80 ? -15.051 -5.639 11.880 1.00 84.06 80 GLY A N 1
ATOM 673 C CA . GLY A 1 80 ? -13.843 -5.029 11.316 1.00 84.06 80 GLY A CA 1
ATOM 674 C C . GLY A 1 80 ? -12.575 -5.806 11.668 1.00 84.06 80 GLY A C 1
ATOM 675 O O . GLY A 1 80 ? -11.667 -5.908 10.851 1.00 84.06 80 GLY A O 1
ATOM 676 N N . LYS A 1 81 ? -12.560 -6.455 12.841 1.00 86.44 81 LYS A N 1
ATOM 677 C CA . LYS A 1 81 ? -11.452 -7.310 13.293 1.00 86.44 81 LYS A CA 1
ATOM 678 C C . LYS A 1 81 ? -11.175 -8.468 12.333 1.00 86.44 81 LYS A C 1
ATOM 680 O O . LYS A 1 81 ? -10.020 -8.751 12.037 1.00 86.44 81 LYS A O 1
ATOM 685 N N . TRP A 1 82 ? -12.233 -9.108 11.831 1.00 90.81 82 TRP A N 1
ATOM 686 C CA . TRP A 1 82 ? -12.121 -10.223 10.889 1.00 90.81 82 TRP A CA 1
ATOM 687 C C . TRP A 1 82 ? -11.608 -9.759 9.530 1.00 90.81 82 TRP A C 1
ATOM 689 O O . TRP A 1 82 ? -10.753 -10.418 8.949 1.00 90.81 82 TRP A O 1
ATOM 699 N N . VAL A 1 83 ? -12.070 -8.599 9.057 1.00 91.38 83 VAL A N 1
ATOM 700 C CA . VAL A 1 83 ? -11.597 -8.009 7.795 1.00 91.38 83 VAL A CA 1
ATOM 701 C C . VAL A 1 83 ? -10.111 -7.659 7.878 1.00 91.38 83 VAL A C 1
ATOM 703 O O . VAL A 1 83 ? -9.355 -7.977 6.964 1.00 91.38 83 VAL A O 1
ATOM 706 N N . ILE A 1 84 ? -9.668 -7.065 8.989 1.00 91.44 84 ILE A N 1
ATOM 707 C CA . ILE A 1 84 ? -8.251 -6.737 9.205 1.00 91.44 84 ILE A CA 1
ATOM 708 C C . ILE A 1 84 ? -7.408 -8.010 9.302 1.00 91.44 84 ILE A C 1
ATOM 710 O O . ILE A 1 84 ? -6.354 -8.086 8.677 1.00 91.44 84 ILE A O 1
ATOM 714 N N . ALA A 1 85 ? -7.875 -9.027 10.031 1.00 92.69 85 ALA A N 1
ATOM 715 C CA . ALA A 1 85 ? -7.181 -10.310 10.116 1.00 92.69 85 ALA A CA 1
ATOM 716 C C . ALA A 1 85 ? -7.046 -10.971 8.735 1.00 92.69 85 AL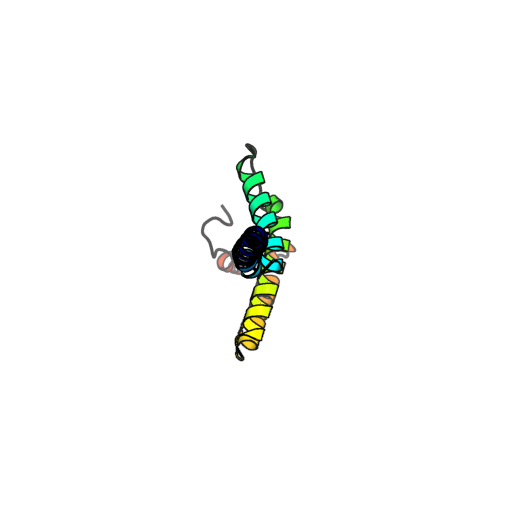A A C 1
ATOM 718 O O . ALA A 1 85 ? -5.951 -11.388 8.366 1.00 92.69 85 ALA A O 1
ATOM 719 N N . ALA A 1 86 ? -8.121 -10.999 7.942 1.00 94.31 86 ALA A N 1
ATOM 720 C CA . ALA A 1 86 ? -8.090 -11.517 6.577 1.00 94.31 86 ALA A CA 1
ATOM 721 C C . ALA A 1 86 ? -7.103 -10.734 5.698 1.00 94.31 86 ALA A C 1
ATOM 723 O O . ALA A 1 86 ? -6.285 -11.341 5.010 1.00 94.31 86 ALA A O 1
ATOM 724 N N . TYR A 1 87 ? -7.118 -9.400 5.771 1.00 93.50 87 TYR A N 1
ATOM 725 C CA . TYR A 1 87 ? -6.165 -8.549 5.058 1.00 93.50 87 TYR A CA 1
ATOM 726 C C . TYR A 1 87 ? -4.710 -8.874 5.431 1.00 93.50 87 TYR A C 1
ATOM 728 O O . TYR A 1 87 ? -3.872 -9.035 4.544 1.00 93.50 87 TYR A O 1
ATOM 736 N N . LEU A 1 88 ? -4.398 -9.028 6.721 1.00 94.00 88 LEU A N 1
ATOM 737 C CA . LEU A 1 88 ? -3.047 -9.379 7.173 1.00 94.00 88 LEU A CA 1
ATOM 738 C C . LEU A 1 88 ? -2.622 -10.775 6.706 1.00 94.00 88 LEU A C 1
ATOM 740 O O . LEU A 1 88 ? -1.501 -10.935 6.229 1.00 94.00 88 LEU A O 1
ATOM 744 N N . VAL A 1 89 ? -3.513 -11.766 6.782 1.00 96.38 89 VAL A N 1
ATOM 745 C CA . VAL A 1 89 ? -3.237 -13.126 6.290 1.00 96.38 89 VAL A CA 1
ATOM 746 C C . VAL A 1 89 ? -2.937 -13.104 4.793 1.00 96.38 89 VAL A C 1
ATOM 748 O O . VAL A 1 89 ? -1.946 -13.693 4.366 1.00 96.38 89 VAL A O 1
ATOM 751 N N . ILE A 1 90 ? -3.726 -12.373 4.001 1.00 94.94 90 ILE A N 1
ATOM 752 C CA . ILE A 1 90 ? -3.481 -12.212 2.562 1.00 94.94 90 ILE A CA 1
ATOM 753 C C . ILE A 1 90 ? -2.109 -11.574 2.316 1.00 94.94 90 ILE A C 1
ATOM 755 O O . ILE A 1 90 ? -1.366 -12.058 1.468 1.00 94.94 90 ILE A O 1
ATOM 759 N N . ASN A 1 91 ? -1.730 -10.543 3.077 1.00 94.06 91 ASN A N 1
ATOM 760 C CA . ASN A 1 91 ? -0.408 -9.920 2.950 1.00 94.06 91 ASN A CA 1
ATOM 761 C C . ASN A 1 91 ? 0.733 -10.905 3.239 1.00 94.06 91 ASN A C 1
ATOM 763 O O . ASN A 1 91 ? 1.710 -10.926 2.497 1.00 94.06 91 ASN A O 1
ATOM 767 N N . VAL A 1 92 ? 0.606 -11.748 4.269 1.00 94.88 92 VAL A N 1
ATOM 768 C CA . VAL A 1 92 ? 1.613 -12.773 4.594 1.00 94.88 92 VAL A CA 1
ATOM 769 C C . VAL A 1 92 ? 1.704 -13.831 3.496 1.00 94.88 92 VAL A C 1
ATOM 771 O O . VAL A 1 9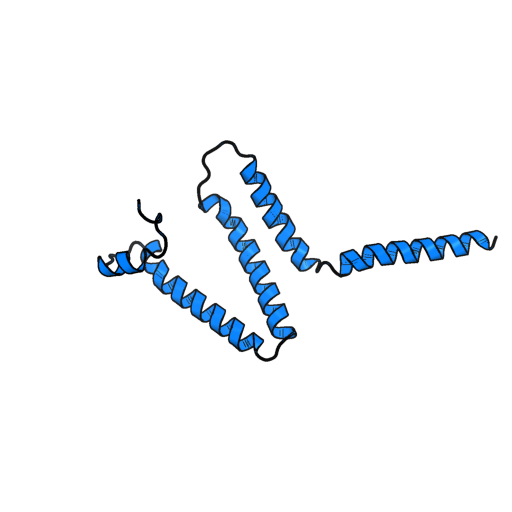2 ? 2.806 -14.204 3.102 1.00 94.88 92 VAL A O 1
ATOM 774 N N . VAL A 1 93 ? 0.567 -14.290 2.968 1.00 92.94 93 VAL A N 1
ATOM 775 C CA . VAL A 1 93 ? 0.534 -15.263 1.865 1.00 92.94 93 VAL A CA 1
ATOM 776 C C . VAL A 1 93 ? 1.164 -14.669 0.605 1.00 92.94 93 VAL A C 1
ATOM 778 O O . VAL A 1 93 ? 2.039 -15.2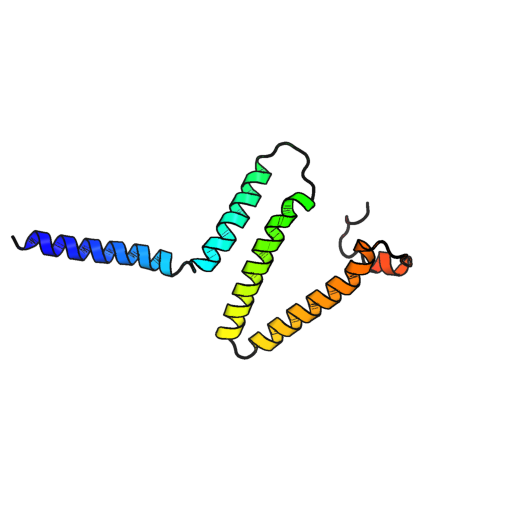95 0.009 1.00 92.94 93 VAL A O 1
ATOM 781 N N . CYS A 1 94 ? 0.787 -13.443 0.234 1.00 90.94 94 CYS A N 1
ATOM 782 C CA . CYS A 1 94 ? 1.408 -12.723 -0.874 1.00 90.94 94 CYS A CA 1
ATOM 783 C C . CYS A 1 94 ? 2.914 -12.570 -0.649 1.00 90.94 94 CYS A C 1
ATOM 785 O O . CYS A 1 94 ? 3.692 -12.870 -1.549 1.00 90.94 94 CYS A O 1
ATOM 787 N N . PHE A 1 95 ? 3.343 -12.171 0.551 1.00 90.62 95 PHE A N 1
ATOM 788 C CA . PHE A 1 95 ? 4.760 -12.063 0.877 1.00 90.62 95 PHE A CA 1
ATOM 789 C C . PHE A 1 95 ? 5.478 -13.403 0.722 1.00 90.62 95 PHE A C 1
ATOM 791 O O . PHE A 1 95 ? 6.513 -13.434 0.078 1.00 90.62 95 PHE A O 1
ATOM 798 N N . ALA A 1 96 ? 4.934 -14.512 1.226 1.00 89.69 96 ALA A N 1
ATOM 799 C CA . ALA A 1 96 ? 5.553 -15.833 1.095 1.00 89.69 96 ALA A CA 1
ATOM 800 C C . ALA A 1 96 ? 5.704 -16.266 -0.373 1.00 89.69 96 ALA A C 1
ATOM 802 O O . ALA A 1 96 ? 6.745 -16.793 -0.767 1.00 89.69 96 ALA A O 1
ATOM 803 N N . ILE A 1 97 ? 4.685 -15.991 -1.190 1.00 86.19 97 ILE A N 1
ATOM 804 C CA . ILE A 1 97 ? 4.704 -16.253 -2.629 1.00 86.19 97 ILE A CA 1
ATOM 805 C C . ILE A 1 97 ? 5.789 -15.385 -3.294 1.00 86.19 97 ILE A C 1
ATOM 807 O O . ILE A 1 97 ? 6.728 -15.921 -3.876 1.00 86.19 97 ILE A O 1
ATOM 811 N N . PHE A 1 98 ? 5.752 -14.059 -3.138 1.00 86.94 98 PHE A N 1
ATOM 812 C CA . PHE A 1 98 ? 6.720 -13.143 -3.761 1.00 86.94 98 PHE A CA 1
ATOM 813 C C . PHE A 1 98 ? 8.131 -13.198 -3.156 1.00 86.94 98 PHE A C 1
ATOM 815 O O . PHE A 1 98 ? 9.093 -12.811 -3.817 1.00 86.94 98 PHE A O 1
ATOM 822 N N . PHE A 1 99 ? 8.295 -13.703 -1.936 1.00 87.44 99 PHE A N 1
ATOM 823 C CA . PHE A 1 99 ? 9.591 -13.822 -1.267 1.00 87.44 99 PHE A CA 1
ATOM 824 C C . PHE A 1 99 ? 10.553 -14.678 -2.081 1.00 87.44 99 PHE A C 1
ATOM 826 O O . PHE A 1 99 ? 11.726 -14.341 -2.225 1.00 87.44 99 PHE A O 1
ATOM 833 N N . THR A 1 100 ? 10.048 -15.761 -2.665 1.00 83.69 100 THR A N 1
ATOM 834 C CA . THR A 1 100 ? 10.833 -16.631 -3.542 1.00 83.69 100 THR A CA 1
ATOM 835 C C . THR A 1 100 ? 11.364 -15.880 -4.773 1.00 83.69 100 THR A C 1
ATOM 837 O O . THR A 1 100 ? 12.510 -16.091 -5.161 1.00 83.69 100 THR A O 1
ATOM 840 N N . VAL A 1 101 ? 10.582 -14.946 -5.332 1.00 82.88 101 VAL A N 1
ATOM 841 C CA . VAL A 1 101 ? 10.983 -14.089 -6.466 1.00 82.88 101 VAL A CA 1
ATOM 842 C C . VAL A 1 101 ? 12.065 -13.094 -6.039 1.00 82.88 101 VAL A C 1
ATOM 844 O O . VAL A 1 101 ? 13.061 -12.925 -6.734 1.00 82.88 101 VAL A O 1
ATOM 847 N N . ILE A 1 102 ? 11.890 -12.455 -4.879 1.00 84.38 102 ILE A N 1
ATOM 848 C CA . ILE A 1 102 ? 12.814 -11.428 -4.366 1.00 84.38 102 ILE A CA 1
ATOM 849 C C . ILE A 1 102 ? 14.149 -12.044 -3.913 1.00 84.38 102 ILE A C 1
ATOM 851 O O . ILE A 1 102 ? 15.199 -11.431 -4.078 1.00 84.38 102 ILE A O 1
ATOM 855 N N . SER A 1 103 ? 14.119 -13.256 -3.352 1.00 87.69 103 SER A N 1
ATOM 856 C CA . SER A 1 103 ? 15.308 -13.971 -2.858 1.00 87.69 103 SER A CA 1
ATOM 857 C C . SER A 1 103 ? 16.120 -14.664 -3.956 1.00 87.69 103 SER A C 1
ATOM 859 O O . SER A 1 103 ? 17.228 -15.122 -3.683 1.00 87.69 103 SER A O 1
ATOM 861 N N . GLY A 1 104 ? 15.600 -14.743 -5.185 1.00 82.12 104 GLY A N 1
ATOM 862 C CA . GLY A 1 104 ? 16.288 -15.389 -6.305 1.00 82.12 104 GLY A CA 1
ATOM 863 C C . GLY A 1 104 ? 16.440 -16.905 -6.144 1.00 82.12 104 GLY A C 1
ATOM 864 O O . GLY A 1 104 ? 17.379 -17.489 -6.685 1.00 82.12 104 GLY A O 1
ATOM 865 N N . LEU A 1 105 ? 15.548 -17.551 -5.386 1.00 83.62 105 LEU A N 1
ATOM 866 C CA . LEU A 1 105 ? 15.560 -19.005 -5.219 1.00 83.62 105 LEU A CA 1
ATOM 867 C C . LEU A 1 105 ? 15.235 -19.715 -6.548 1.00 83.62 105 LEU A C 1
ATOM 869 O O . LEU A 1 105 ? 14.454 -19.195 -7.349 1.00 83.62 105 LEU A O 1
ATOM 873 N N . PRO A 1 106 ? 15.795 -20.915 -6.799 1.00 79.81 106 PRO A N 1
ATOM 874 C CA . PRO A 1 106 ? 15.508 -21.665 -8.016 1.00 79.81 106 PRO A CA 1
ATOM 875 C C . PRO A 1 106 ? 14.023 -22.049 -8.066 1.00 79.81 106 PRO A C 1
ATOM 877 O O . PRO A 1 106 ? 13.522 -22.770 -7.204 1.00 79.81 106 PRO A O 1
ATOM 880 N N . MET A 1 107 ? 13.318 -21.562 -9.088 1.00 73.56 107 MET A N 1
ATOM 881 C CA . MET A 1 107 ? 11.893 -21.814 -9.310 1.00 73.56 107 MET A CA 1
ATOM 882 C C . MET A 1 107 ? 11.668 -22.796 -10.452 1.00 73.56 107 MET A C 1
ATOM 884 O O . MET A 1 107 ? 12.335 -22.731 -11.483 1.00 73.56 107 MET A O 1
ATOM 888 N N . THR A 1 108 ? 10.669 -23.663 -10.307 1.00 77.94 108 THR A N 1
ATOM 889 C CA . THR A 1 108 ? 10.193 -24.497 -11.414 1.00 77.94 108 THR A CA 1
ATOM 890 C C . THR A 1 108 ? 9.372 -23.666 -12.406 1.00 77.94 108 THR A C 1
ATOM 892 O O . THR A 1 108 ? 8.777 -22.644 -12.059 1.00 77.94 108 THR A O 1
ATOM 895 N N . THR A 1 109 ? 9.317 -24.100 -13.666 1.00 72.19 109 THR A N 1
ATOM 896 C CA . THR A 1 109 ? 8.608 -23.398 -14.754 1.00 72.19 109 THR A CA 1
ATOM 897 C C . THR A 1 109 ? 7.113 -23.206 -14.481 1.00 72.19 109 THR A C 1
ATOM 899 O O . THR A 1 109 ? 6.555 -22.178 -14.845 1.00 72.19 109 THR A O 1
ATOM 902 N N . HIS A 1 110 ? 6.475 -24.130 -13.756 1.00 74.25 110 HIS A N 1
ATOM 903 C CA . HIS A 1 110 ? 5.072 -23.997 -13.352 1.00 74.25 110 HIS A CA 1
ATOM 904 C C . HIS A 1 110 ? 4.816 -22.837 -12.383 1.00 74.25 110 HIS A C 1
ATOM 906 O O . HIS A 1 110 ? 3.764 -22.206 -12.464 1.00 74.25 110 HIS A O 1
ATOM 912 N N . TYR A 1 111 ? 5.763 -22.518 -11.493 1.00 73.31 111 TYR A N 1
ATOM 913 C CA . TYR A 1 111 ? 5.624 -21.351 -10.619 1.00 73.31 111 TYR A CA 1
ATOM 914 C C . TYR A 1 111 ? 5.596 -20.060 -11.445 1.00 73.31 111 TYR A C 1
ATOM 916 O O . TYR A 1 111 ? 4.760 -19.197 -11.192 1.00 73.31 111 TYR A O 1
ATOM 924 N N . TRP A 1 112 ? 6.427 -19.956 -12.488 1.00 68.75 112 TRP A N 1
ATOM 925 C CA . TRP A 1 112 ? 6.443 -18.797 -13.387 1.00 68.75 112 TRP A CA 1
ATOM 926 C C . TRP A 1 112 ? 5.106 -18.547 -14.082 1.00 68.75 112 TRP A C 1
ATOM 928 O O . TRP A 1 112 ? 4.688 -17.394 -14.184 1.00 68.75 112 TRP A O 1
ATOM 938 N N . ASP A 1 113 ? 4.420 -19.599 -14.528 1.00 73.12 113 ASP A N 1
ATOM 939 C CA . ASP A 1 113 ? 3.110 -19.461 -15.169 1.00 73.12 113 ASP A CA 1
ATOM 940 C C . ASP A 1 113 ? 2.051 -18.944 -14.190 1.00 73.12 113 ASP A C 1
ATOM 942 O O . ASP A 1 113 ? 1.233 -18.099 -14.558 1.00 73.12 113 ASP A O 1
ATOM 946 N N . VAL A 1 114 ? 2.121 -19.370 -12.923 1.00 73.69 114 VAL A N 1
ATOM 947 C CA . VAL A 1 114 ? 1.264 -18.837 -11.857 1.00 73.69 114 VAL A CA 1
ATOM 948 C C . VAL A 1 114 ? 1.578 -17.368 -11.587 1.00 73.69 114 VAL A C 1
ATOM 950 O O . VAL A 1 114 ? 0.651 -16.625 -11.324 1.00 73.69 114 VAL A O 1
ATOM 953 N N . PHE A 1 115 ? 2.820 -16.897 -11.703 1.00 68.94 115 PHE A N 1
ATOM 954 C CA . PHE A 1 115 ? 3.160 -15.485 -11.464 1.00 68.94 115 PHE A CA 1
ATOM 955 C C . PHE A 1 115 ? 2.776 -14.519 -12.597 1.00 68.94 115 PHE A C 1
ATOM 957 O O . PHE A 1 115 ? 2.795 -13.303 -12.390 1.00 68.94 115 PHE A O 1
ATOM 964 N N . ARG A 1 116 ? 2.389 -15.005 -13.785 1.00 70.75 116 ARG A N 1
ATOM 965 C CA . ARG A 1 116 ? 1.980 -14.150 -14.920 1.00 70.75 116 ARG A CA 1
ATOM 966 C C . ARG A 1 116 ? 0.539 -13.631 -14.800 1.00 70.75 116 ARG A C 1
ATOM 968 O O . ARG A 1 116 ? -0.211 -13.644 -15.775 1.00 70.75 116 ARG A O 1
ATOM 975 N N . TRP A 1 117 ? 0.141 -13.136 -13.628 1.00 71.94 117 TRP A N 1
ATOM 976 C CA . TRP A 1 117 ? -1.206 -12.581 -13.414 1.00 71.94 117 TRP A CA 1
ATOM 977 C C . TRP A 1 117 ? -1.499 -11.368 -14.302 1.00 71.94 117 TRP A C 1
ATOM 979 O O . TRP A 1 117 ? -2.640 -11.169 -14.711 1.00 71.94 117 TRP A O 1
ATOM 989 N N . MET A 1 118 ? -0.478 -10.572 -14.635 1.00 71.06 118 MET A N 1
ATOM 990 C CA . MET A 1 118 ? -0.608 -9.438 -15.547 1.00 71.06 118 MET A CA 1
ATOM 991 C C . MET A 1 118 ? 0.275 -9.618 -16.783 1.00 71.06 118 MET A C 1
ATOM 993 O O . MET A 1 118 ? 1.473 -9.897 -16.692 1.00 71.06 118 MET A O 1
ATOM 997 N N . ARG A 1 119 ? -0.328 -9.422 -17.963 1.00 62.34 119 ARG A N 1
ATOM 998 C CA . ARG A 1 119 ? 0.383 -9.381 -19.248 1.00 62.34 119 ARG A CA 1
ATOM 999 C C . ARG A 1 119 ? 1.303 -8.153 -19.241 1.00 62.34 119 ARG A C 1
ATOM 1001 O O . ARG A 1 119 ? 0.809 -7.036 -19.327 1.00 62.34 119 ARG A O 1
ATOM 1008 N N . GLY A 1 120 ? 2.614 -8.366 -19.094 1.00 66.75 120 GLY A N 1
ATOM 1009 C CA . GLY A 1 120 ? 3.637 -7.306 -19.106 1.00 66.75 120 GLY A CA 1
ATOM 1010 C C . GLY A 1 120 ? 4.715 -7.400 -18.018 1.00 66.75 120 GLY A C 1
ATOM 1011 O O . GLY A 1 120 ? 5.625 -6.581 -18.006 1.00 66.75 120 GLY A O 1
ATOM 1012 N N . TRP A 1 121 ? 4.640 -8.374 -17.104 1.00 66.94 121 TRP A N 1
ATOM 1013 C CA . TRP A 1 121 ? 5.625 -8.524 -16.015 1.00 66.94 121 TRP A CA 1
ATOM 1014 C C . TRP A 1 121 ? 6.969 -9.123 -16.438 1.00 66.94 121 TRP A C 1
ATOM 1016 O O . TRP A 1 121 ? 7.981 -8.875 -15.793 1.00 66.94 121 TRP A O 1
ATOM 1026 N N . VAL A 1 122 ? 6.980 -9.905 -17.515 1.00 60.31 122 VAL A N 1
ATOM 1027 C CA . VAL A 1 122 ? 8.178 -10.528 -18.081 1.00 60.31 122 VAL A CA 1
ATOM 1028 C C . VAL A 1 122 ? 8.004 -10.444 -19.590 1.00 60.31 122 VAL A C 1
ATOM 1030 O O . VAL A 1 122 ? 7.323 -11.285 -20.175 1.00 60.31 122 VAL A O 1
ATOM 1033 N N . THR A 1 123 ? 8.488 -9.357 -20.185 1.00 46.62 123 THR A N 1
ATOM 1034 C CA . THR A 1 123 ? 8.577 -9.219 -21.646 1.00 46.62 123 THR A CA 1
ATOM 1035 C C . THR A 1 123 ? 10.040 -9.260 -22.027 1.00 46.62 123 THR A C 1
ATOM 1037 O O . THR A 1 123 ? 10.831 -8.661 -21.263 1.00 46.62 123 THR A O 1
#

Foldseek 3Di:
DPPVVVVVVVVVVVVVVVVVVVVVVVVQLCVLVVVLVVLVVVVVPDPDDDDPVSCVVNVVSVVSNVVVVLVVLVVPDPCSVVVVVVVVVVVVVVCVLCVCVVVVPDDDPVSVVVVPPDDPPPD

Radius of gyration: 23.91 Å; chains: 1; bounding box: 39×76×44 Å

Secondary structure (DSSP, 8-state):
--HHHHHHHHHHHHHHHHHHHHTTS-HHHHHHHHHHHHHHHHHHT--SPPPGGGGHHHHHHHHHHHHHHHHHHHHH-TTHHHHHHHHHHHHHHHHHHHHHHHHT----HHHHHHH--STTS--

Sequence (123 aa):
MSQRFSKLKTDSTQQNGGEGLLARIDMTAAFIVIPFLIQWIFFVFIGRVLFIYHFFPNVLFTILAATLWAEWLWKKYKWGKWVIAAYLVINVVCFAIFFTVISGLPMTTHYWDVFRWMRGWVT